Protein AF-A0A822H4U8-F1 (afdb_monomer_lite)

Secondary structure (DSSP, 8-state):
--S----PPPHHHHHHHIIIIIITS-HHHHS-HHHHHHHHHHHHHHHIIIIIGGGS--

Structure (mmCIF, N/CA/C/O backbone):
data_AF-A0A822H4U8-F1
#
_entry.id   AF-A0A822H4U8-F1
#
loop_
_atom_site.group_PDB
_atom_site.id
_atom_site.type_symbol
_atom_site.label_atom_id
_atom_site.label_alt_id
_atom_site.label_comp_id
_atom_site.label_asym_id
_atom_site.label_entity_id
_atom_site.label_seq_id
_atom_site.pdbx_PDB_ins_code
_atom_site.Cartn_x
_atom_site.Cartn_y
_atom_site.Cartn_z
_atom_site.occupancy
_atom_site.B_iso_or_equiv
_atom_site.auth_seq_id
_atom_site.auth_comp_id
_atom_site.auth_asym_id
_atom_site.auth_atom_id
_atom_site.pdbx_PDB_model_num
ATOM 1 N N . MET A 1 1 ? 2.061 13.785 -30.726 1.00 44.09 1 MET A N 1
ATOM 2 C CA . MET A 1 1 ? 1.973 13.347 -29.319 1.00 44.09 1 MET A CA 1
ATOM 3 C C . MET A 1 1 ? 0.510 13.079 -29.032 1.00 44.09 1 MET A C 1
ATOM 5 O O . MET A 1 1 ? -0.264 14.026 -29.001 1.00 44.09 1 MET A O 1
ATOM 9 N N . SER A 1 2 ? 0.113 11.807 -28.993 1.00 44.16 2 SER A N 1
ATOM 10 C CA . SER A 1 2 ? -1.277 11.422 -28.716 1.00 44.16 2 SER A CA 1
ATOM 11 C C . SER A 1 2 ? -1.581 11.602 -27.221 1.00 44.16 2 SER A C 1
ATOM 13 O O . SER A 1 2 ? -0.693 11.335 -26.413 1.00 44.16 2 SER A O 1
ATOM 15 N N . PRO A 1 3 ? -2.794 12.037 -26.845 1.00 55.59 3 PRO A N 1
ATOM 16 C CA . PRO A 1 3 ? -3.135 12.434 -25.475 1.00 55.59 3 PRO A CA 1
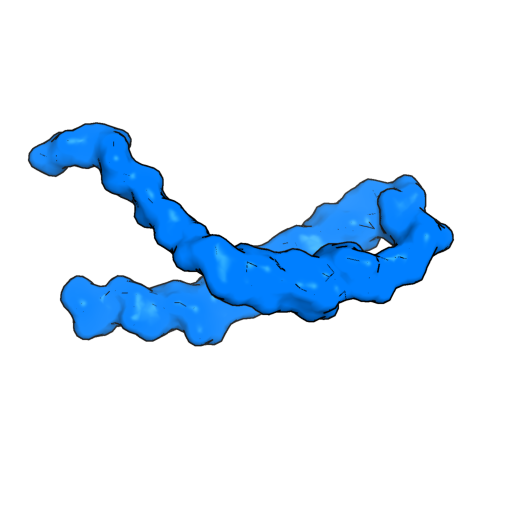ATOM 17 C C . PRO A 1 3 ? -3.350 11.272 -24.484 1.00 55.59 3 PRO A C 1
ATOM 19 O O . PRO A 1 3 ? -3.624 11.523 -23.317 1.00 55.59 3 PRO A O 1
ATOM 22 N N . ASP A 1 4 ? -3.173 10.015 -24.902 1.00 52.72 4 ASP A N 1
ATOM 23 C CA . ASP A 1 4 ? -3.596 8.835 -24.133 1.00 52.72 4 ASP A CA 1
ATOM 24 C C . ASP A 1 4 ? -2.448 7.878 -23.777 1.00 52.72 4 ASP A C 1
ATOM 26 O O . ASP A 1 4 ? -2.588 6.661 -23.860 1.00 52.72 4 ASP A O 1
ATOM 30 N N . GLN A 1 5 ? -1.282 8.394 -23.387 1.00 50.16 5 GLN A N 1
ATOM 31 C CA . GLN A 1 5 ? -0.287 7.573 -22.688 1.00 50.16 5 GLN A CA 1
ATOM 32 C C . GLN A 1 5 ? -0.489 7.756 -21.182 1.00 50.16 5 GLN A C 1
ATOM 34 O O . GLN A 1 5 ? 0.299 8.412 -20.508 1.00 50.16 5 GLN A O 1
ATOM 39 N N . HIS A 1 6 ? -1.587 7.214 -20.644 1.00 53.41 6 HIS A N 1
ATOM 40 C CA . HIS A 1 6 ? -1.607 6.915 -19.214 1.00 53.41 6 HIS A CA 1
ATOM 41 C C . HIS A 1 6 ? -0.543 5.842 -19.003 1.00 53.41 6 HIS A C 1
ATOM 43 O O . HIS A 1 6 ? -0.768 4.689 -19.363 1.00 53.41 6 HIS A O 1
ATOM 49 N N . GLN A 1 7 ? 0.625 6.231 -18.491 1.00 59.47 7 GLN A N 1
ATOM 50 C CA . GLN A 1 7 ? 1.658 5.294 -18.066 1.00 59.47 7 GLN A CA 1
ATOM 51 C C . GLN A 1 7 ? 1.016 4.361 -17.033 1.00 59.47 7 GLN A C 1
ATOM 53 O O . GLN A 1 7 ? 0.772 4.747 -15.890 1.00 59.47 7 GLN A O 1
ATOM 58 N N . GLN A 1 8 ? 0.630 3.162 -17.465 1.00 70.75 8 GLN A N 1
ATOM 59 C CA . GLN A 1 8 ? -0.035 2.209 -16.590 1.00 70.75 8 GLN A CA 1
ATOM 60 C C . GLN A 1 8 ? 1.014 1.608 -15.664 1.00 70.75 8 GLN A C 1
ATOM 62 O O . GLN A 1 8 ? 1.995 1.021 -16.122 1.00 70.75 8 GLN A O 1
ATOM 67 N N . ILE A 1 9 ? 0.801 1.747 -14.356 1.00 80.12 9 ILE A N 1
ATOM 68 C CA . ILE A 1 9 ? 1.632 1.075 -13.359 1.00 80.12 9 ILE A CA 1
ATOM 69 C C . ILE A 1 9 ? 1.470 -0.438 -13.577 1.00 80.12 9 ILE A C 1
ATOM 71 O O . ILE A 1 9 ? 0.331 -0.921 -13.602 1.00 80.12 9 ILE A O 1
ATOM 75 N N . PRO A 1 10 ? 2.563 -1.208 -13.741 1.00 88.19 10 PRO A N 1
ATOM 76 C CA . PRO A 1 10 ? 2.462 -2.648 -13.924 1.00 88.19 10 PRO A CA 1
ATOM 77 C C . PRO A 1 10 ? 1.708 -3.296 -12.759 1.00 88.19 10 PRO A C 1
ATOM 79 O O . PRO A 1 10 ? 2.011 -3.024 -11.598 1.00 88.19 10 PRO A O 1
ATOM 82 N N . ALA A 1 11 ? 0.778 -4.208 -13.055 1.00 87.94 11 ALA A N 1
ATOM 83 C CA . ALA A 1 11 ? -0.062 -4.849 -12.036 1.00 87.94 11 ALA A CA 1
ATOM 84 C C . ALA A 1 11 ? 0.755 -5.485 -10.896 1.00 87.94 11 ALA A C 1
ATOM 86 O O . ALA A 1 11 ? 0.400 -5.355 -9.734 1.00 87.94 11 ALA A O 1
ATOM 87 N N . LYS A 1 12 ? 1.911 -6.080 -11.218 1.00 88.81 12 LYS A N 1
ATOM 88 C CA . LYS A 1 12 ? 2.826 -6.669 -10.229 1.00 88.81 12 LYS A CA 1
ATOM 89 C C . LYS A 1 12 ? 3.380 -5.643 -9.229 1.00 88.81 12 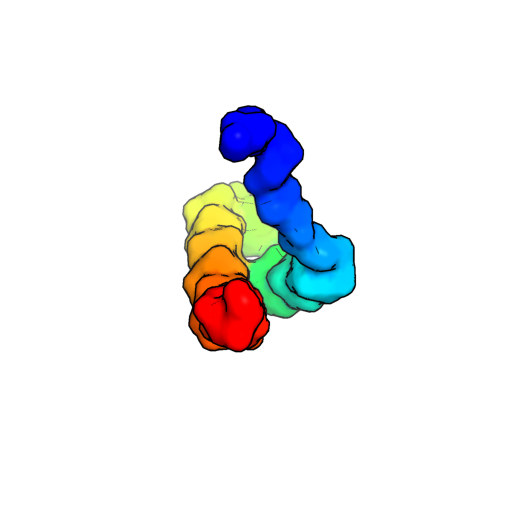LYS A C 1
ATOM 91 O O . LYS A 1 12 ? 3.564 -5.975 -8.064 1.00 88.81 12 LYS A O 1
ATOM 96 N N . VAL A 1 13 ? 3.661 -4.420 -9.684 1.00 90.50 13 VAL A N 1
ATOM 97 C CA . VAL A 1 13 ? 4.124 -3.324 -8.817 1.00 90.50 13 VAL A CA 1
ATOM 98 C C . VAL A 1 13 ? 2.976 -2.863 -7.926 1.00 90.50 13 VAL A C 1
ATOM 100 O O . VAL A 1 13 ? 3.162 -2.664 -6.731 1.00 90.50 13 VAL A O 1
ATOM 103 N N . LEU A 1 14 ? 1.770 -2.765 -8.489 1.00 90.69 14 LEU A N 1
ATOM 104 C CA . LEU A 1 14 ? 0.574 -2.401 -7.736 1.00 90.69 14 LEU A CA 1
ATOM 105 C C . LEU A 1 14 ? 0.258 -3.429 -6.633 1.00 90.69 14 LEU A C 1
ATOM 107 O O . LEU A 1 14 ? 0.010 -3.040 -5.495 1.00 90.69 14 LEU A O 1
ATOM 111 N N . ASP A 1 15 ? 0.342 -4.727 -6.939 1.00 92.75 15 ASP A N 1
ATOM 112 C CA . ASP A 1 15 ? 0.149 -5.814 -5.969 1.00 92.75 15 ASP A CA 1
ATOM 113 C C . ASP A 1 15 ? 1.195 -5.777 -4.838 1.00 92.75 15 ASP A C 1
ATOM 115 O O . ASP A 1 15 ? 0.854 -5.973 -3.666 1.00 92.75 15 ASP A O 1
ATOM 119 N N . ASP A 1 16 ? 2.462 -5.479 -5.154 1.00 93.25 16 ASP A N 1
ATOM 120 C CA . ASP A 1 16 ? 3.521 -5.302 -4.148 1.00 93.25 16 ASP A CA 1
ATOM 121 C C . ASP A 1 16 ? 3.207 -4.124 -3.215 1.00 93.25 16 ASP A C 1
ATOM 123 O O . ASP A 1 16 ? 3.169 -4.284 -1.995 1.00 93.25 16 ASP A O 1
ATOM 127 N N . LEU A 1 17 ? 2.886 -2.956 -3.7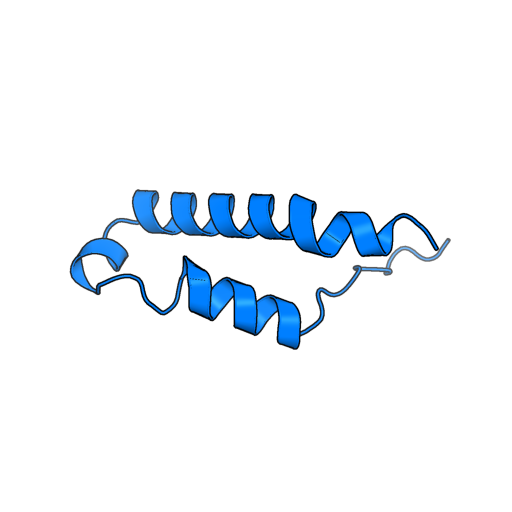75 1.00 93.81 17 LEU A N 1
ATOM 128 C CA . LEU A 1 17 ? 2.553 -1.760 -2.997 1.00 93.81 17 LEU A CA 1
ATOM 129 C C . LEU A 1 17 ? 1.309 -1.977 -2.124 1.00 93.81 17 LEU A C 1
ATOM 131 O O . LEU A 1 17 ? 1.318 -1.664 -0.930 1.00 93.81 17 LEU A O 1
ATOM 135 N N . CYS A 1 18 ? 0.249 -2.562 -2.685 1.00 92.06 18 CYS A N 1
ATOM 136 C CA . CYS A 1 18 ? -0.972 -2.853 -1.944 1.00 92.06 18 CYS A CA 1
ATOM 137 C C . CYS A 1 18 ? -0.719 -3.859 -0.818 1.00 92.06 18 CYS A C 1
ATOM 139 O O . CYS A 1 18 ? -1.172 -3.631 0.303 1.00 92.06 18 CYS A O 1
ATOM 141 N N . SER A 1 19 ? 0.016 -4.944 -1.068 1.00 93.62 19 SER A N 1
ATOM 142 C CA . SER A 1 19 ? 0.314 -5.936 -0.028 1.00 93.62 19 SER A CA 1
ATOM 143 C C . SER A 1 19 ? 1.210 -5.376 1.082 1.00 93.62 19 SER A C 1
ATOM 145 O O . SER A 1 19 ? 0.966 -5.648 2.260 1.00 93.62 19 SER A O 1
ATOM 147 N N . ARG A 1 20 ? 2.196 -4.540 0.743 1.00 92.38 20 ARG A N 1
ATOM 148 C CA . ARG A 1 20 ? 3.142 -3.968 1.712 1.00 92.38 20 ARG A CA 1
ATOM 149 C C . ARG A 1 20 ? 2.536 -2.876 2.582 1.00 92.38 20 ARG A C 1
ATOM 151 O O . ARG A 1 20 ? 2.816 -2.858 3.778 1.00 92.38 20 ARG A O 1
ATOM 158 N N . PHE A 1 21 ? 1.717 -1.995 2.009 1.00 93.12 21 PHE A N 1
ATOM 159 C CA . PHE A 1 21 ? 1.262 -0.789 2.707 1.00 93.12 21 PHE A CA 1
ATOM 160 C C . PHE A 1 21 ? -0.227 -0.784 3.061 1.00 93.12 21 PHE A C 1
ATOM 162 O O . PHE A 1 21 ? -0.589 -0.122 4.024 1.00 93.12 21 PHE A O 1
ATOM 169 N N . ILE A 1 22 ? -1.091 -1.514 2.339 1.00 89.81 22 ILE A N 1
ATOM 170 C CA . ILE A 1 22 ? -2.557 -1.356 2.444 1.00 89.81 22 ILE A CA 1
ATOM 171 C C . ILE A 1 22 ? -3.264 -2.613 2.980 1.00 89.81 22 ILE A C 1
ATOM 173 O O . ILE A 1 22 ? -4.019 -2.542 3.948 1.00 89.81 22 ILE A O 1
ATOM 177 N N . ILE A 1 23 ? -3.040 -3.781 2.372 1.00 90.25 23 ILE A N 1
ATOM 178 C CA . ILE A 1 23 ? -3.793 -5.020 2.654 1.00 90.25 23 ILE A CA 1
ATOM 179 C C . ILE A 1 23 ? -3.524 -5.530 4.074 1.00 90.25 23 ILE A C 1
ATOM 181 O O . ILE A 1 23 ? -4.429 -6.038 4.734 1.00 90.25 23 ILE A O 1
ATOM 185 N N . ASN A 1 24 ? -2.295 -5.355 4.558 1.00 87.94 24 ASN A N 1
ATOM 186 C CA . ASN A 1 24 ? -1.874 -5.821 5.877 1.00 87.94 24 ASN A CA 1
ATOM 187 C C . ASN A 1 24 ? -2.218 -4.850 7.022 1.00 87.94 24 ASN A C 1
ATOM 189 O O . ASN A 1 24 ? -1.879 -5.128 8.173 1.00 87.94 24 ASN A O 1
ATOM 193 N N . ILE A 1 25 ? -2.910 -3.736 6.748 1.00 86.88 25 ILE A N 1
ATOM 194 C CA . ILE A 1 25 ? -3.353 -2.817 7.802 1.00 86.88 25 ILE A CA 1
ATOM 195 C C . ILE A 1 25 ? -4.406 -3.528 8.686 1.00 86.88 25 ILE A C 1
ATOM 197 O O . ILE A 1 25 ? -5.415 -4.037 8.173 1.00 86.88 25 ILE A O 1
ATOM 201 N N . PRO A 1 26 ? -4.233 -3.554 10.022 1.00 88.81 26 PRO A N 1
ATOM 202 C CA . PRO A 1 26 ? -5.220 -4.119 10.941 1.00 88.81 26 PRO A CA 1
ATOM 203 C C . PRO A 1 26 ? -6.606 -3.488 10.752 1.00 88.81 26 PRO A C 1
ATOM 205 O O . PRO A 1 26 ? -6.715 -2.300 10.462 1.00 88.81 26 PRO A O 1
ATOM 208 N N . ALA A 1 27 ? -7.678 -4.268 10.921 1.00 83.19 27 ALA A N 1
ATOM 209 C CA . ALA A 1 27 ? -9.048 -3.798 10.672 1.00 83.19 27 ALA A CA 1
ATOM 210 C C . ALA A 1 27 ? -9.408 -2.539 11.486 1.00 83.19 27 ALA A C 1
ATOM 212 O O . ALA A 1 27 ? -9.936 -1.590 10.919 1.00 83.19 27 ALA A O 1
ATOM 213 N N . GLU A 1 28 ? -9.006 -2.479 12.759 1.00 82.56 28 GLU A N 1
ATOM 214 C CA . GLU A 1 28 ? -9.200 -1.311 13.639 1.00 82.56 28 GLU A CA 1
ATOM 215 C C . GLU A 1 28 ? -8.542 -0.028 13.106 1.00 82.56 28 GLU A C 1
ATOM 217 O O . GLU A 1 28 ? -8.987 1.075 13.397 1.00 82.56 28 GLU A O 1
ATOM 222 N N . GLN A 1 29 ? -7.474 -0.155 12.316 1.00 77.62 29 GLN A N 1
ATOM 223 C CA . GLN A 1 29 ? -6.772 0.987 11.728 1.00 77.62 29 GLN A CA 1
ATOM 224 C C . GLN A 1 29 ? -7.322 1.364 10.349 1.00 77.62 29 GLN A C 1
ATOM 226 O O . GLN A 1 29 ? -7.064 2.470 9.885 1.00 77.62 29 GLN A O 1
ATOM 231 N N . ARG A 1 30 ? -8.080 0.470 9.699 1.00 82.75 30 ARG A N 1
ATOM 232 C CA . ARG A 1 30 ? -8.723 0.723 8.399 1.00 82.75 30 ARG A CA 1
ATOM 233 C C . ARG A 1 30 ? -9.986 1.572 8.508 1.00 82.75 30 ARG A C 1
ATOM 235 O O . ARG A 1 30 ? -10.398 2.155 7.512 1.00 82.75 30 ARG A O 1
ATOM 242 N N . GLU A 1 31 ? -10.581 1.655 9.694 1.00 86.06 31 GLU A N 1
ATOM 243 C CA . GLU A 1 31 ? -11.708 2.558 9.961 1.00 86.06 31 GLU A CA 1
ATOM 244 C C . GLU A 1 31 ? -11.265 4.028 10.037 1.00 86.06 31 GLU A C 1
ATOM 246 O O . GLU A 1 31 ? -12.059 4.938 9.800 1.00 86.06 31 GLU A O 1
ATOM 251 N N . ASP A 1 32 ? -9.978 4.267 10.303 1.00 90.94 32 ASP A N 1
ATOM 252 C CA . ASP A 1 32 ? -9.371 5.592 10.294 1.00 90.94 32 ASP A CA 1
ATOM 253 C C . ASP A 1 32 ? -8.867 5.936 8.884 1.00 90.94 32 ASP A C 1
ATOM 255 O O . ASP A 1 32 ? -7.765 5.567 8.466 1.00 90.94 32 ASP A O 1
ATOM 259 N N . LEU A 1 33 ? -9.690 6.681 8.143 1.00 87.94 33 LEU A N 1
ATOM 260 C CA . LEU A 1 33 ? -9.371 7.130 6.786 1.00 87.94 33 LEU A CA 1
ATOM 261 C C . LEU A 1 33 ? -8.057 7.913 6.711 1.00 87.94 33 LEU A C 1
ATOM 263 O O . LEU A 1 33 ? -7.367 7.832 5.697 1.00 87.94 33 LEU A O 1
ATOM 267 N N . VAL A 1 34 ? -7.685 8.642 7.766 1.00 92.62 34 VAL A N 1
ATOM 268 C CA . VAL A 1 34 ? -6.437 9.412 7.784 1.00 92.62 34 VAL A CA 1
ATOM 269 C C . VAL A 1 34 ? -5.240 8.463 7.757 1.00 92.62 34 VAL A C 1
ATOM 271 O O . VAL A 1 34 ? -4.300 8.681 6.996 1.00 92.62 34 VAL A O 1
ATOM 274 N N . ARG A 1 35 ? -5.289 7.359 8.510 1.00 89.44 35 ARG A N 1
ATOM 275 C CA . ARG A 1 35 ? -4.228 6.334 8.494 1.00 89.44 35 ARG A CA 1
ATOM 276 C C . ARG A 1 35 ? -4.122 5.630 7.152 1.00 89.44 35 ARG A C 1
ATOM 278 O O . ARG A 1 35 ? -3.014 5.387 6.681 1.00 89.44 35 ARG A O 1
ATOM 285 N N . VAL A 1 36 ? -5.261 5.321 6.536 1.00 90.94 36 VAL A N 1
ATOM 286 C CA . VAL A 1 36 ? -5.286 4.710 5.202 1.00 90.94 36 VAL A CA 1
ATOM 287 C C . VAL A 1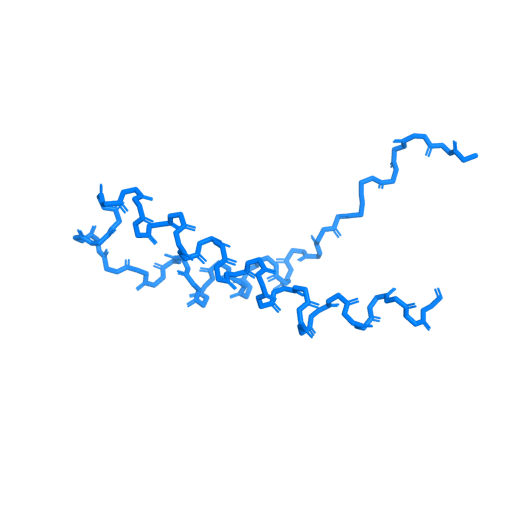 36 ? -4.686 5.664 4.169 1.00 90.94 36 VAL A C 1
ATOM 289 O O . VAL A 1 36 ? -3.863 5.237 3.364 1.00 90.94 36 VAL A O 1
ATOM 292 N N . LEU A 1 37 ? -5.024 6.955 4.220 1.00 93.19 37 LEU A N 1
ATOM 293 C CA . LEU A 1 37 ? -4.452 7.959 3.319 1.00 93.19 37 LEU A CA 1
ATOM 294 C C . LEU A 1 37 ? -2.941 8.117 3.516 1.00 93.19 37 LEU A C 1
ATOM 296 O O . LEU A 1 37 ? -2.216 8.107 2.528 1.00 93.19 37 LEU A O 1
ATOM 300 N N . PHE A 1 38 ? -2.444 8.145 4.756 1.00 92.12 38 PHE A N 1
ATOM 301 C CA . PHE A 1 38 ? -0.998 8.151 5.005 1.00 92.12 38 PHE A CA 1
ATOM 302 C C . PHE A 1 38 ? -0.297 6.907 4.446 1.00 92.12 38 PHE A C 1
ATOM 304 O O . PHE A 1 38 ? 0.806 7.009 3.913 1.00 92.12 38 PHE A O 1
ATOM 311 N N . ALA A 1 39 ? -0.923 5.732 4.529 1.00 92.94 39 ALA A N 1
ATOM 312 C CA . ALA A 1 39 ? -0.372 4.515 3.939 1.00 92.94 39 ALA A CA 1
ATOM 313 C C . ALA A 1 39 ? -0.333 4.577 2.401 1.00 92.94 39 ALA A C 1
ATOM 315 O O . ALA A 1 39 ? 0.631 4.110 1.794 1.00 92.94 39 ALA A O 1
ATOM 316 N N . VAL A 1 40 ? -1.343 5.191 1.774 1.00 93.69 40 VAL A N 1
ATOM 317 C CA . VAL A 1 40 ? -1.357 5.456 0.325 1.00 93.69 40 VAL A CA 1
ATOM 318 C C . VAL A 1 40 ? -0.258 6.447 -0.059 1.00 93.69 40 VAL A C 1
ATOM 320 O O . VAL A 1 40 ? 0.464 6.201 -1.023 1.00 93.69 40 VAL A O 1
ATOM 323 N N . GLU A 1 41 ? -0.081 7.529 0.701 1.00 94.88 41 GLU A N 1
ATOM 324 C CA . GLU A 1 41 ? 1.003 8.489 0.476 1.00 94.88 41 GLU A CA 1
ATOM 325 C C . GLU A 1 41 ? 2.376 7.818 0.604 1.00 94.88 41 GLU A C 1
ATOM 327 O O . GLU A 1 41 ? 3.213 7.982 -0.280 1.00 94.88 41 GLU A O 1
ATOM 332 N N . LEU A 1 42 ? 2.601 6.996 1.637 1.00 94.12 42 LEU A N 1
ATOM 333 C CA . LEU A 1 42 ? 3.840 6.221 1.778 1.00 94.12 42 LEU A CA 1
ATOM 334 C C . LEU A 1 42 ? 4.079 5.283 0.591 1.00 94.12 42 LEU A C 1
ATOM 336 O O . LEU A 1 42 ? 5.198 5.217 0.087 1.00 94.12 42 LEU A O 1
ATOM 340 N N . ALA A 1 43 ? 3.045 4.566 0.143 1.00 94.25 43 ALA A N 1
ATOM 341 C CA . ALA A 1 43 ? 3.146 3.683 -1.014 1.00 94.25 43 ALA A CA 1
ATOM 342 C C . ALA A 1 43 ? 3.501 4.462 -2.290 1.00 94.25 43 ALA A C 1
ATOM 344 O O . ALA A 1 43 ? 4.275 3.974 -3.110 1.00 94.25 43 ALA A O 1
ATOM 345 N N . HIS A 1 44 ? 2.977 5.679 -2.442 1.00 91.44 44 HIS A N 1
ATOM 346 C CA . HIS A 1 44 ? 3.301 6.565 -3.556 1.00 91.44 44 HIS A CA 1
ATOM 347 C C . HIS A 1 44 ? 4.756 7.055 -3.512 1.00 91.44 44 HIS A C 1
ATOM 349 O O . HIS A 1 44 ? 5.450 6.971 -4.523 1.00 91.44 44 HIS A O 1
ATOM 355 N N . TRP A 1 45 ? 5.249 7.499 -2.352 1.00 92.94 45 TRP A N 1
ATOM 356 C CA . TRP A 1 45 ? 6.661 7.876 -2.195 1.00 92.94 45 TRP A CA 1
ATOM 357 C C . TRP A 1 45 ? 7.591 6.690 -2.461 1.00 92.94 45 TRP A C 1
ATOM 359 O O . TRP A 1 45 ? 8.531 6.807 -3.240 1.00 92.94 45 TRP A O 1
ATOM 369 N N . PHE A 1 46 ? 7.260 5.512 -1.920 1.00 93.00 46 PHE A N 1
ATOM 370 C CA . PHE A 1 46 ? 8.000 4.281 -2.195 1.00 93.00 46 PHE A CA 1
ATOM 371 C C . PHE A 1 46 ? 7.989 3.929 -3.692 1.00 93.00 46 PHE A C 1
ATOM 373 O O . PHE A 1 46 ? 8.991 3.479 -4.239 1.00 93.00 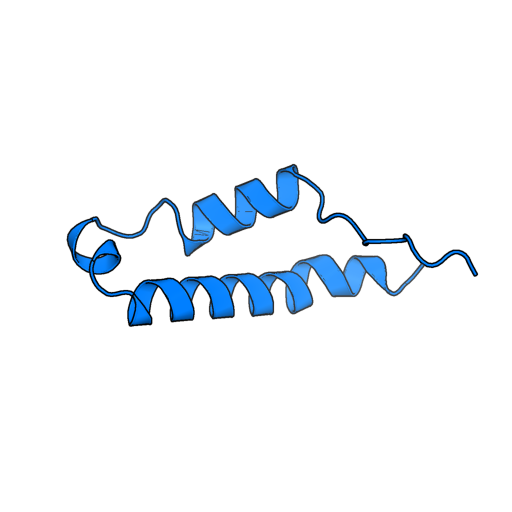46 PHE A O 1
ATOM 380 N N . PHE A 1 47 ? 6.863 4.130 -4.377 1.00 91.19 47 PHE A N 1
ATOM 381 C CA . PHE A 1 47 ? 6.780 3.914 -5.817 1.00 91.19 47 PHE A CA 1
ATOM 382 C C . PHE A 1 47 ? 7.740 4.820 -6.595 1.00 91.19 47 PHE A C 1
ATOM 384 O O . PHE A 1 47 ? 8.467 4.334 -7.462 1.00 91.19 47 PHE A O 1
ATOM 391 N N . ILE A 1 48 ? 7.763 6.114 -6.279 1.00 89.00 48 ILE A N 1
ATOM 392 C CA . ILE A 1 48 ? 8.642 7.075 -6.952 1.00 89.00 48 ILE A CA 1
ATOM 393 C C . ILE A 1 48 ? 10.111 6.700 -6.737 1.00 89.00 48 ILE A C 1
ATOM 395 O O . ILE A 1 48 ? 10.843 6.570 -7.716 1.00 89.00 48 ILE A O 1
ATOM 399 N N . ASP A 1 49 ? 10.500 6.454 -5.486 1.00 87.12 49 ASP A N 1
ATOM 400 C CA . ASP A 1 49 ? 11.899 6.227 -5.114 1.00 87.12 49 ASP A CA 1
ATOM 401 C C . ASP A 1 49 ? 12.453 4.903 -5.662 1.00 87.12 49 ASP A C 1
ATOM 403 O O . ASP A 1 49 ? 13.60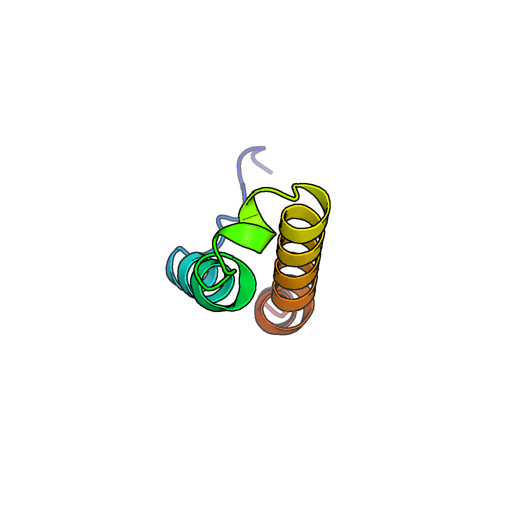3 4.840 -6.076 1.00 87.12 49 ASP A O 1
ATOM 407 N N . PHE A 1 50 ? 11.655 3.828 -5.668 1.00 87.62 50 PHE A N 1
ATOM 408 C CA . PHE A 1 50 ? 12.159 2.482 -5.986 1.00 87.62 50 PHE A CA 1
ATOM 409 C C . PHE A 1 50 ? 11.758 1.957 -7.357 1.00 87.62 50 PHE A C 1
ATOM 411 O O . PHE A 1 50 ? 12.402 1.043 -7.863 1.00 87.62 50 PHE A O 1
ATOM 418 N N . TYR A 1 51 ? 10.671 2.468 -7.931 1.00 83.19 51 TYR A N 1
ATOM 419 C CA . TYR A 1 51 ? 10.185 1.997 -9.222 1.00 83.19 51 TYR A CA 1
ATOM 420 C C . TYR A 1 51 ? 10.294 3.073 -10.295 1.00 83.19 51 TYR A C 1
ATOM 422 O O . TYR A 1 51 ? 10.534 2.716 -11.438 1.00 83.19 51 TYR A O 1
ATOM 430 N N . CYS A 1 52 ? 10.144 4.364 -9.978 1.00 77.31 52 CYS A N 1
ATOM 431 C CA . CYS A 1 52 ? 10.152 5.414 -10.999 1.00 77.31 52 CYS A CA 1
ATOM 432 C C . CYS A 1 52 ? 11.562 5.879 -11.410 1.00 77.31 52 CYS A C 1
ATOM 434 O O . CYS A 1 52 ? 11.715 6.313 -12.553 1.00 77.31 52 CYS A O 1
ATOM 436 N N . GLU A 1 53 ? 12.584 5.758 -10.550 1.00 62.38 53 GLU A N 1
ATOM 437 C CA . GLU A 1 53 ? 13.986 5.979 -10.962 1.00 62.38 53 GLU A CA 1
ATOM 438 C C . GLU A 1 53 ? 14.393 5.030 -12.108 1.00 62.38 53 GLU A C 1
ATOM 440 O O . GLU A 1 53 ? 14.964 5.487 -13.093 1.00 62.38 53 GLU A O 1
ATOM 445 N N . ASP A 1 54 ? 13.960 3.764 -12.078 1.00 55.44 54 ASP A N 1
ATOM 446 C CA . ASP A 1 54 ? 14.212 2.777 -13.145 1.00 55.44 54 ASP A CA 1
ATOM 447 C C . ASP A 1 54 ? 13.484 3.080 -14.481 1.00 55.44 54 ASP A C 1
ATOM 449 O O . ASP A 1 54 ? 13.857 2.536 -15.521 1.00 55.44 54 ASP A O 1
ATOM 453 N N . TYR A 1 55 ? 12.443 3.930 -14.493 1.00 53.56 55 TYR A N 1
ATOM 454 C CA . TYR A 1 55 ? 11.681 4.276 -15.713 1.00 53.56 55 TYR A CA 1
ATOM 455 C C . TYR A 1 55 ? 12.177 5.543 -16.427 1.00 53.56 55 TYR A C 1
ATOM 457 O O . TYR A 1 55 ? 11.783 5.762 -17.572 1.00 53.56 55 TYR A O 1
ATOM 465 N N . ASN A 1 56 ? 12.993 6.382 -15.779 1.00 53.34 56 ASN A N 1
ATOM 466 C CA . ASN A 1 56 ? 13.442 7.664 -16.344 1.00 53.34 56 ASN A CA 1
ATOM 467 C C . ASN A 1 56 ? 14.765 7.581 -17.134 1.00 53.34 56 ASN A C 1
ATOM 469 O O . ASN A 1 56 ? 15.135 8.564 -17.770 1.00 53.34 56 ASN A O 1
ATOM 473 N N . ASP A 1 57 ? 15.442 6.428 -17.136 1.00 50.88 57 ASP A N 1
ATOM 474 C CA . ASP A 1 57 ? 16.709 6.193 -17.854 1.00 50.88 57 ASP A CA 1
ATOM 475 C C . ASP A 1 57 ? 16.544 5.460 -19.215 1.00 50.88 57 ASP A C 1
ATOM 477 O O . ASP A 1 57 ? 17.508 4.891 -19.738 1.00 50.88 57 ASP A O 1
ATOM 481 N N . LEU A 1 58 ? 15.344 5.475 -19.823 1.00 46.06 58 LEU A N 1
ATOM 482 C CA . LEU A 1 58 ? 15.080 4.963 -21.186 1.00 46.06 58 LEU A CA 1
ATOM 483 C C . LEU A 1 58 ? 14.750 6.070 -22.197 1.00 46.06 58 LEU A C 1
ATOM 485 O O . LEU A 1 58 ? 13.830 6.874 -21.930 1.00 46.06 58 LEU A O 1
#

pLDDT: mean 80.78, std 16.1, range [44.09, 94.88]

Foldseek 3Di:
DDPPPPVDDPVVLVVVLCVVQPPPPDPVQVVPVVSNVVSVVVSVVCCCVPPVVVVPPD

Sequence (58 aa):
MSPDQHQQIPAKVLDDLCSRFIINIPAEQREDLVRVLFAVELAHWFFIDFYCEDYNDL

Radius of gyration: 14.03 Å; chains: 1; bounding box: 28×20×43 Å